Protein AF-A0A0G2I9S1-F1 (afdb_monomer_lite)

Foldseek 3Di:
DDDDDDDDPVRVVVVVVCQVCQLVVCPDPLNVVHDNHQPDWDKDWDKDAAKDKDAAQKKKQWPDKDAWWDWANHTDDNVDIDHRHHITMIGAPHVIMTTIMMTHPGD

Secondary structure (DSSP, 8-state):
----PPPPHHHHHHHHHHHHHHHHHTTSGGGTTS-SS-SS-EEEEEEE-S-EEE-SSEEEEEEEEES-EEETTEEP-SS--EEE-S-EEEEE-TT-EEEEEEEES--

Sequence (107 aa):
MPAHFEPTRDCKVAVDYICDEYATQAHSSAYQGKPTRISKCLVAGLVYFEDIPIKSFTILMPLQVSGNIQIGDVTVDTDHYYHVLGECFLKVAEGGKLVAISVSNIM

Radius of gyration: 13.87 Å; chains: 1; bounding box: 32×39×32 Å

Structure (mmCIF, N/CA/C/O backbone):
data_AF-A0A0G2I9S1-F1
#
_entry.id   AF-A0A0G2I9S1-F1
#
loop_
_atom_site.group_PDB
_atom_site.id
_atom_site.type_symbol
_atom_site.label_atom_id
_atom_site.label_alt_id
_atom_site.label_comp_id
_atom_site.label_asym_id
_atom_site.label_entity_id
_atom_site.label_seq_id
_atom_site.pdbx_PDB_ins_code
_atom_site.Cartn_x
_atom_site.Cartn_y
_atom_site.Cartn_z
_atom_site.occupancy
_atom_site.B_iso_or_equiv
_atom_site.auth_seq_id
_atom_site.auth_comp_id
_atom_site.auth_asym_id
_atom_site.auth_atom_id
_atom_site.pdbx_PDB_model_num
ATOM 1 N N . MET A 1 1 ? 1.661 28.456 5.466 1.00 35.75 1 MET A N 1
ATOM 2 C CA . MET A 1 1 ? 2.878 27.676 5.158 1.00 35.75 1 MET A CA 1
ATOM 3 C C . MET A 1 1 ? 2.523 26.206 5.320 1.00 35.75 1 MET A C 1
ATOM 5 O O . MET A 1 1 ? 2.006 25.883 6.383 1.00 35.75 1 MET A O 1
ATOM 9 N N . PRO A 1 2 ? 2.678 25.345 4.301 1.00 40.09 2 PRO A N 1
ATOM 10 C CA . PRO A 1 2 ? 2.499 23.908 4.489 1.00 40.09 2 PRO A CA 1
ATOM 11 C C . PRO A 1 2 ? 3.582 23.391 5.444 1.00 40.09 2 PRO A C 1
ATOM 13 O O . PRO A 1 2 ? 4.742 23.785 5.333 1.00 40.09 2 PRO A O 1
ATOM 16 N N . ALA A 1 3 ? 3.201 22.559 6.410 1.00 42.16 3 ALA A N 1
ATOM 17 C CA . ALA A 1 3 ? 4.159 21.904 7.287 1.00 42.16 3 ALA A CA 1
ATOM 18 C C . ALA A 1 3 ? 4.947 20.872 6.466 1.00 42.16 3 ALA A C 1
ATOM 20 O O . ALA A 1 3 ? 4.361 19.962 5.883 1.00 42.16 3 ALA A O 1
ATOM 21 N N . HIS A 1 4 ? 6.265 21.049 6.382 1.00 50.22 4 HIS A N 1
ATOM 22 C CA . HIS A 1 4 ? 7.157 20.100 5.728 1.00 50.22 4 HIS A CA 1
ATOM 23 C C . HIS A 1 4 ? 7.533 19.021 6.745 1.00 50.22 4 HIS A C 1
ATOM 25 O O . HIS A 1 4 ? 8.276 19.289 7.687 1.00 50.22 4 HIS A O 1
ATOM 31 N N . PHE A 1 5 ? 6.998 17.815 6.575 1.00 58.03 5 PHE A N 1
ATOM 32 C CA . PHE A 1 5 ? 7.369 16.659 7.385 1.00 58.03 5 PHE A CA 1
ATOM 33 C C . PHE A 1 5 ? 8.394 15.833 6.617 1.00 58.03 5 PHE A C 1
ATOM 35 O O . PHE A 1 5 ? 8.095 15.313 5.544 1.00 58.03 5 PHE A O 1
ATOM 42 N N . GLU A 1 6 ? 9.606 15.725 7.155 1.00 66.56 6 GLU A N 1
ATOM 43 C CA . GLU A 1 6 ? 10.582 14.762 6.654 1.00 66.56 6 GLU A CA 1
ATOM 44 C C . GLU A 1 6 ? 10.282 13.379 7.249 1.00 66.56 6 GLU A C 1
ATOM 46 O O . GLU A 1 6 ? 9.963 13.286 8.440 1.00 66.56 6 GLU A O 1
ATOM 51 N N . PRO A 1 7 ? 10.355 12.299 6.451 1.00 72.69 7 PRO A N 1
ATOM 52 C CA . PRO A 1 7 ? 10.204 10.953 6.981 1.00 72.69 7 PRO A CA 1
ATOM 53 C C . PRO A 1 7 ? 11.277 10.688 8.039 1.00 72.69 7 PRO A C 1
ATOM 55 O O . PRO A 1 7 ? 12.429 11.107 7.902 1.00 72.69 7 PRO A O 1
ATOM 58 N N . THR A 1 8 ? 10.913 9.956 9.092 1.00 83.12 8 THR A N 1
ATOM 59 C CA . THR A 1 8 ? 11.907 9.485 10.061 1.00 83.12 8 THR A CA 1
ATOM 60 C C . THR A 1 8 ? 12.919 8.574 9.366 1.00 83.12 8 THR A C 1
ATOM 62 O O . THR A 1 8 ? 12.651 8.015 8.298 1.00 83.12 8 THR A O 1
ATOM 65 N N . ARG A 1 9 ? 14.091 8.389 9.985 1.00 86.81 9 ARG A N 1
ATOM 66 C CA . ARG A 1 9 ? 15.134 7.497 9.459 1.00 86.81 9 ARG A CA 1
ATOM 67 C C . ARG A 1 9 ? 14.582 6.112 9.112 1.00 86.81 9 ARG A C 1
ATOM 69 O O . ARG A 1 9 ? 14.886 5.601 8.042 1.00 86.81 9 ARG A O 1
ATOM 76 N N . ASP A 1 10 ? 13.749 5.552 9.981 1.00 85.75 10 ASP A N 1
ATOM 77 C CA . ASP A 1 10 ? 13.196 4.208 9.801 1.00 85.75 10 ASP A CA 1
ATOM 78 C C . ASP A 1 10 ? 12.219 4.157 8.621 1.00 85.75 10 ASP A C 1
ATOM 80 O O . ASP A 1 10 ? 12.281 3.237 7.808 1.00 85.75 10 ASP A O 1
ATOM 84 N N . CYS A 1 11 ? 11.391 5.197 8.454 1.00 84.00 11 CYS A N 1
ATOM 85 C CA . CYS A 1 11 ? 10.514 5.326 7.288 1.00 84.00 11 CYS A CA 1
ATOM 86 C C . CYS A 1 11 ? 11.325 5.393 5.992 1.00 84.00 11 CYS A C 1
ATOM 88 O O . CYS A 1 11 ? 10.965 4.756 5.007 1.00 84.00 11 CYS A O 1
ATOM 90 N N . LYS A 1 12 ? 12.432 6.146 5.993 1.00 87.00 12 LYS A N 1
ATOM 91 C CA . LYS A 1 12 ? 13.309 6.254 4.826 1.00 87.00 12 LYS A CA 1
ATOM 92 C C . LYS A 1 12 ? 13.946 4.910 4.475 1.00 87.00 12 LYS A C 1
ATOM 94 O O . LYS A 1 12 ? 13.882 4.511 3.322 1.00 87.00 12 LYS A O 1
ATOM 99 N N . VAL A 1 13 ? 14.497 4.195 5.458 1.00 89.75 13 VAL A N 1
ATOM 100 C CA . VAL A 1 13 ? 15.105 2.871 5.238 1.00 89.75 13 VAL A CA 1
ATOM 101 C C . VAL A 1 13 ? 14.093 1.887 4.650 1.00 89.75 13 VAL A C 1
ATOM 103 O O . VAL A 1 13 ? 14.422 1.166 3.713 1.00 89.75 13 VAL A O 1
ATOM 106 N N . ALA A 1 14 ? 12.861 1.877 5.161 1.00 88.25 14 ALA A N 1
ATOM 107 C CA . ALA A 1 14 ? 11.812 1.006 4.644 1.00 88.25 14 ALA A CA 1
ATOM 108 C C . ALA A 1 14 ? 11.409 1.362 3.202 1.00 88.25 14 ALA A C 1
ATOM 110 O O . ALA A 1 14 ? 11.255 0.476 2.365 1.00 88.25 14 ALA A O 1
ATOM 111 N N . VAL A 1 15 ? 11.283 2.655 2.887 1.00 88.88 15 VAL A N 1
ATOM 112 C CA . VAL A 1 15 ? 10.989 3.115 1.520 1.00 88.88 15 VAL A CA 1
ATOM 113 C C . VAL A 1 15 ? 12.127 2.767 0.562 1.00 88.88 15 VAL A C 1
ATOM 115 O O . VAL A 1 15 ? 11.849 2.276 -0.530 1.00 88.88 15 VAL A O 1
ATOM 118 N N . ASP A 1 16 ? 13.382 2.976 0.966 1.00 89.44 16 ASP A N 1
ATOM 119 C CA . ASP A 1 16 ? 14.555 2.638 0.155 1.00 89.44 16 ASP A CA 1
ATOM 120 C C . ASP A 1 16 ? 14.582 1.122 -0.129 1.00 89.44 16 ASP A C 1
ATOM 122 O O . ASP A 1 16 ? 14.719 0.715 -1.281 1.00 89.44 16 ASP A O 1
ATOM 126 N N . TYR A 1 17 ? 14.317 0.287 0.887 1.00 89.75 17 TYR A N 1
ATOM 127 C CA . TYR A 1 17 ? 14.216 -1.170 0.734 1.00 89.75 17 TYR A CA 1
ATOM 128 C C . TYR A 1 17 ? 13.127 -1.589 -0.264 1.00 89.75 17 TYR A C 1
ATOM 130 O O . TYR A 1 17 ? 13.389 -2.383 -1.165 1.00 89.75 17 TYR A O 1
ATOM 138 N N . ILE A 1 18 ? 11.920 -1.021 -0.149 1.00 89.44 18 ILE A N 1
ATOM 139 C CA . ILE A 1 18 ? 10.813 -1.282 -1.083 1.00 89.44 18 ILE A CA 1
ATOM 140 C C . ILE A 1 18 ? 11.203 -0.881 -2.512 1.00 89.44 18 ILE A C 1
ATOM 142 O O . ILE A 1 18 ? 10.914 -1.609 -3.462 1.00 89.44 18 ILE A O 1
ATOM 146 N N . CYS A 1 19 ? 11.859 0.271 -2.683 1.00 86.88 19 CYS A N 1
ATOM 147 C CA . CYS A 1 19 ? 12.291 0.741 -3.999 1.00 86.88 19 CYS A CA 1
ATOM 148 C C . CYS A 1 19 ? 13.333 -0.188 -4.635 1.00 86.88 19 CYS A C 1
ATOM 150 O O . CYS A 1 19 ? 13.247 -0.463 -5.835 1.00 86.88 19 CYS A O 1
ATOM 152 N N . ASP A 1 20 ? 14.280 -0.687 -3.842 1.00 87.88 20 ASP A N 1
ATOM 153 C CA . ASP A 1 20 ? 15.314 -1.615 -4.301 1.00 87.88 20 ASP A CA 1
ATOM 154 C C . ASP A 1 20 ? 14.724 -2.988 -4.655 1.00 87.88 20 ASP A C 1
ATOM 156 O O . ASP A 1 20 ? 15.042 -3.567 -5.700 1.00 87.88 20 ASP A O 1
ATOM 160 N N . GLU A 1 21 ? 13.813 -3.501 -3.825 1.00 88.69 21 GLU A N 1
ATOM 161 C CA . GLU A 1 21 ? 13.172 -4.796 -4.050 1.00 88.69 21 GLU A CA 1
ATOM 162 C C . GLU A 1 21 ? 12.218 -4.772 -5.254 1.00 88.69 21 GLU A C 1
ATOM 164 O O . GLU A 1 21 ? 12.131 -5.755 -6.001 1.00 88.69 21 GLU A O 1
ATOM 169 N N . TYR A 1 22 ? 11.558 -3.635 -5.505 1.00 86.44 22 TYR A N 1
ATOM 170 C CA . TYR A 1 22 ? 10.614 -3.462 -6.610 1.00 86.44 22 TYR A CA 1
ATOM 171 C C . TYR A 1 22 ? 11.187 -3.918 -7.953 1.00 86.44 22 TYR A C 1
ATOM 173 O O . TYR A 1 22 ? 10.507 -4.613 -8.707 1.00 86.44 22 TYR A O 1
ATOM 181 N N . ALA A 1 23 ? 12.445 -3.570 -8.246 1.00 83.00 23 ALA A N 1
ATOM 182 C CA . ALA A 1 23 ? 13.090 -3.937 -9.506 1.00 83.00 23 ALA A CA 1
ATOM 183 C C . ALA A 1 23 ? 13.150 -5.460 -9.707 1.00 83.00 23 ALA A C 1
ATOM 185 O O . ALA A 1 23 ? 13.024 -5.938 -10.831 1.00 83.00 23 ALA A O 1
ATOM 186 N N . THR A 1 24 ? 13.286 -6.226 -8.623 1.00 84.88 24 THR A N 1
ATOM 187 C CA . THR A 1 24 ? 13.298 -7.693 -8.667 1.00 84.88 24 THR A CA 1
ATOM 188 C C . THR A 1 24 ? 11.898 -8.247 -8.938 1.00 84.88 24 THR A C 1
ATOM 190 O O . THR A 1 24 ? 11.732 -9.147 -9.762 1.00 84.88 24 THR A O 1
ATOM 193 N N . GLN A 1 25 ? 10.872 -7.683 -8.295 1.00 83.19 25 GLN A N 1
ATOM 194 C CA . GLN A 1 25 ? 9.485 -8.142 -8.438 1.00 83.19 25 GLN A CA 1
ATOM 195 C C . GLN A 1 25 ? 8.847 -7.747 -9.780 1.00 83.19 25 GLN A C 1
ATOM 197 O O . GLN A 1 25 ? 8.032 -8.499 -10.331 1.00 83.19 25 GLN A O 1
ATOM 202 N N . ALA A 1 26 ? 9.252 -6.602 -10.338 1.00 82.56 26 ALA A N 1
ATOM 203 C CA . ALA A 1 26 ? 8.722 -6.048 -11.583 1.00 82.56 26 ALA A CA 1
ATOM 204 C C . ALA A 1 26 ? 9.039 -6.891 -12.834 1.00 82.56 26 ALA A C 1
ATOM 206 O O . ALA A 1 26 ? 8.520 -6.619 -13.915 1.00 82.56 26 ALA A O 1
ATOM 207 N N . HIS A 1 27 ? 9.857 -7.939 -12.702 1.00 80.94 27 HIS A N 1
ATOM 208 C CA . HIS A 1 27 ? 10.106 -8.920 -13.759 1.00 80.94 27 HIS A CA 1
ATOM 209 C C . HIS A 1 27 ? 9.023 -10.005 -13.874 1.00 80.94 27 HIS A C 1
ATOM 211 O O . HIS A 1 27 ? 9.033 -10.778 -14.833 1.00 80.94 27 HIS A O 1
ATOM 217 N N . SER A 1 28 ? 8.092 -10.088 -12.920 1.00 83.81 28 SER A N 1
ATOM 218 C CA . SER A 1 28 ? 6.994 -11.057 -12.974 1.00 83.81 28 SER A CA 1
ATOM 219 C C . SER A 1 28 ? 5.879 -10.628 -13.938 1.00 83.81 28 SER A C 1
ATOM 221 O O . SER A 1 28 ? 5.689 -9.447 -14.231 1.00 83.81 28 SER A O 1
ATOM 223 N N . SER A 1 29 ? 5.095 -11.595 -14.424 1.00 84.19 29 SER A N 1
ATOM 224 C CA . SER A 1 29 ? 4.007 -11.359 -15.388 1.00 84.19 29 SER A CA 1
ATOM 225 C C . SER A 1 29 ? 2.917 -10.415 -14.870 1.00 84.19 29 SER A C 1
ATOM 227 O O . SER A 1 29 ? 2.278 -9.730 -15.667 1.00 84.19 29 SER A O 1
ATOM 229 N N . ALA A 1 30 ? 2.742 -10.314 -13.549 1.00 83.69 30 ALA A N 1
ATOM 230 C CA . ALA A 1 30 ? 1.813 -9.376 -12.919 1.00 83.69 30 ALA A CA 1
ATOM 231 C C . ALA A 1 30 ? 2.132 -7.901 -13.245 1.00 83.69 30 ALA A C 1
ATOM 233 O O . ALA A 1 30 ? 1.247 -7.050 -13.189 1.00 83.69 30 ALA A O 1
ATOM 234 N N . TYR A 1 31 ? 3.378 -7.604 -13.634 1.00 85.44 31 TYR A N 1
ATOM 235 C CA . TYR A 1 31 ? 3.873 -6.259 -13.937 1.00 85.44 31 TYR A CA 1
ATOM 236 C C . TYR A 1 31 ? 3.960 -5.986 -15.445 1.00 85.44 31 TYR A C 1
ATOM 238 O O . TYR A 1 31 ? 4.613 -5.038 -15.884 1.00 85.44 31 TYR A O 1
ATOM 246 N N . GLN A 1 32 ? 3.294 -6.783 -16.282 1.00 84.19 32 GLN A N 1
ATOM 247 C CA . GLN A 1 32 ? 3.297 -6.542 -17.721 1.00 84.19 32 GLN A CA 1
ATOM 248 C C . GLN A 1 32 ? 2.722 -5.149 -18.055 1.00 84.19 32 GLN A C 1
ATOM 250 O O . GLN A 1 32 ? 1.611 -4.800 -17.657 1.00 84.19 32 GLN A O 1
ATOM 255 N N . GLY A 1 33 ? 3.493 -4.339 -18.791 1.00 82.19 33 GLY A N 1
ATOM 256 C CA . GLY A 1 33 ? 3.123 -2.959 -19.138 1.00 82.19 33 GLY A CA 1
ATOM 257 C C . GLY A 1 33 ? 3.270 -1.950 -17.989 1.00 82.19 33 GLY A C 1
ATOM 258 O O . GLY A 1 33 ? 2.741 -0.843 -18.081 1.00 82.19 33 GLY A O 1
ATOM 259 N N . LYS A 1 34 ? 3.952 -2.330 -16.902 1.00 83.12 34 LYS A N 1
ATOM 260 C CA . LYS A 1 34 ? 4.240 -1.493 -15.729 1.00 83.12 34 LYS A CA 1
ATOM 261 C C . LYS A 1 34 ? 5.698 -1.002 -15.732 1.00 83.12 34 LYS A C 1
ATOM 263 O O . LYS A 1 34 ? 6.530 -1.630 -16.389 1.00 83.12 34 LYS A O 1
ATOM 268 N N . PRO A 1 35 ? 6.031 0.102 -15.028 1.00 82.81 35 PRO A N 1
ATOM 269 C CA . PRO A 1 35 ? 7.421 0.507 -14.838 1.00 82.81 35 PRO A CA 1
ATOM 270 C C . PRO A 1 35 ? 8.249 -0.639 -14.254 1.00 82.81 35 PRO A C 1
ATOM 272 O O . PRO A 1 35 ? 7.803 -1.345 -13.358 1.00 82.81 35 PRO A O 1
ATOM 275 N N . THR A 1 36 ? 9.463 -0.840 -14.761 1.00 82.94 36 THR A N 1
ATOM 276 C CA . THR A 1 36 ? 10.348 -1.922 -14.291 1.00 82.94 36 THR A CA 1
ATOM 277 C C . THR A 1 36 ? 11.291 -1.474 -13.175 1.00 82.94 36 THR A C 1
ATOM 279 O O . THR A 1 36 ? 12.040 -2.280 -12.634 1.00 82.94 36 THR A O 1
ATOM 282 N N . ARG A 1 37 ? 11.322 -0.170 -12.877 1.00 82.19 37 ARG A N 1
ATOM 283 C CA . ARG A 1 37 ? 12.151 0.469 -11.847 1.00 82.19 37 ARG A CA 1
ATOM 284 C C . ARG A 1 37 ? 11.410 1.684 -11.295 1.00 82.19 37 ARG A C 1
ATOM 286 O O . ARG A 1 37 ? 10.601 2.265 -12.009 1.00 82.19 37 ARG A O 1
ATOM 293 N N . ILE A 1 38 ? 11.731 2.083 -10.066 1.00 84.19 38 ILE A N 1
ATOM 294 C CA . ILE A 1 38 ? 11.249 3.332 -9.467 1.00 84.19 38 ILE A CA 1
ATOM 295 C C . ILE A 1 38 ? 12.350 4.382 -9.626 1.00 84.19 38 ILE A C 1
ATOM 297 O O . ILE A 1 38 ? 13.305 4.408 -8.856 1.00 84.19 38 ILE A O 1
ATOM 301 N N . SER A 1 39 ? 12.261 5.231 -10.650 1.00 79.81 39 SER A N 1
ATOM 302 C CA . SER A 1 39 ? 13.211 6.340 -10.840 1.00 79.81 39 SER A CA 1
ATOM 303 C C . SER A 1 39 ? 12.791 7.588 -10.063 1.00 79.81 39 SER A C 1
ATOM 305 O O . SER A 1 39 ? 13.630 8.372 -9.613 1.00 79.81 39 SER A O 1
ATOM 307 N N . LYS A 1 40 ? 11.476 7.769 -9.909 1.00 83.00 40 LYS A N 1
ATOM 308 C CA . LYS A 1 40 ? 10.836 8.827 -9.129 1.00 83.00 40 LYS A CA 1
ATOM 309 C C . LYS A 1 40 ? 9.558 8.284 -8.504 1.00 83.00 40 LYS A C 1
ATOM 311 O O . LYS A 1 40 ? 8.854 7.486 -9.120 1.00 83.00 40 LYS A O 1
ATOM 316 N N . CYS A 1 41 ? 9.247 8.757 -7.305 1.00 87.00 41 CYS A N 1
ATOM 317 C CA . CYS A 1 41 ? 7.994 8.468 -6.624 1.00 87.00 41 CYS A CA 1
ATOM 318 C C . CYS A 1 41 ? 7.588 9.634 -5.715 1.00 87.00 41 CYS A C 1
ATOM 320 O O . CYS A 1 41 ? 8.399 10.495 -5.364 1.00 87.00 41 CYS A O 1
ATOM 322 N N . LEU A 1 42 ? 6.312 9.652 -5.342 1.00 87.50 42 LEU A N 1
ATOM 323 C CA . LEU A 1 42 ? 5.780 10.461 -4.256 1.00 87.50 42 LEU A CA 1
ATOM 324 C C . LEU A 1 42 ? 5.630 9.575 -3.020 1.00 87.50 42 LEU A C 1
ATOM 326 O O . LEU A 1 42 ? 4.923 8.568 -3.072 1.00 87.50 42 LEU A O 1
ATOM 330 N N . VAL A 1 43 ? 6.241 9.994 -1.914 1.00 89.38 43 VAL A N 1
ATOM 331 C CA . VAL A 1 43 ? 6.143 9.321 -0.615 1.00 89.38 43 VAL A CA 1
ATOM 332 C C . VAL A 1 43 ? 5.274 10.161 0.314 1.00 89.38 43 VAL A C 1
ATOM 334 O O . VAL A 1 43 ? 5.524 11.354 0.482 1.00 89.38 43 VAL A O 1
ATOM 337 N N . ALA A 1 44 ? 4.260 9.548 0.921 1.00 88.12 44 ALA A N 1
ATOM 338 C CA . ALA A 1 44 ? 3.373 10.215 1.869 1.00 88.12 44 ALA A CA 1
ATOM 339 C C . ALA A 1 44 ? 2.988 9.287 3.026 1.00 88.12 44 ALA A C 1
ATOM 341 O O . ALA A 1 44 ? 2.701 8.113 2.810 1.00 88.12 44 ALA A O 1
ATOM 342 N N . GLY A 1 45 ? 2.937 9.825 4.246 1.00 89.94 45 GLY A N 1
ATOM 343 C CA . GLY A 1 45 ? 2.256 9.177 5.367 1.00 89.94 45 GLY A CA 1
ATOM 344 C C . GLY A 1 45 ? 0.766 9.499 5.310 1.00 89.94 45 GLY A C 1
ATOM 345 O O . GLY A 1 45 ? 0.397 10.671 5.259 1.00 89.94 45 GLY A O 1
ATOM 346 N N . LEU A 1 46 ? -0.082 8.475 5.291 1.00 91.25 46 LEU A N 1
ATOM 347 C CA . LEU A 1 46 ? -1.526 8.608 5.123 1.00 91.25 46 LEU A CA 1
ATOM 348 C C . LEU A 1 46 ? -2.272 7.879 6.241 1.00 91.25 46 LEU A C 1
ATOM 350 O O . LEU A 1 46 ? -1.816 6.859 6.761 1.00 91.25 46 LEU A O 1
ATOM 354 N N . VAL A 1 47 ? -3.429 8.431 6.607 1.00 94.56 47 VAL A N 1
ATOM 355 C CA . VAL A 1 47 ? -4.355 7.833 7.569 1.00 94.56 47 VAL A CA 1
ATOM 356 C C . VAL A 1 47 ? -5.721 7.731 6.911 1.00 94.56 47 VAL A C 1
ATOM 358 O O . VAL A 1 47 ? -6.259 8.738 6.455 1.00 94.56 47 VAL A O 1
ATOM 361 N N . TYR A 1 48 ? -6.270 6.524 6.876 1.00 94.12 48 TYR A N 1
ATOM 362 C CA . TYR A 1 48 ? -7.547 6.214 6.250 1.00 94.12 48 TYR A CA 1
ATOM 363 C C . TYR A 1 48 ? -8.547 5.747 7.302 1.00 94.12 48 TYR A C 1
ATOM 365 O O . TYR A 1 48 ? -8.219 4.904 8.139 1.00 94.12 48 TYR A O 1
ATOM 373 N N . PHE A 1 49 ? -9.758 6.293 7.230 1.00 95.25 49 PHE A N 1
ATOM 374 C CA . PHE A 1 49 ? -10.882 5.967 8.115 1.00 95.25 49 PHE A CA 1
ATOM 375 C C . PHE A 1 49 ? -12.127 5.506 7.346 1.00 95.25 49 PHE A C 1
ATOM 377 O O . PHE A 1 49 ? -13.104 5.095 7.960 1.00 95.25 49 PHE A O 1
ATOM 384 N N . GLU A 1 50 ? -12.106 5.598 6.018 1.00 95.06 50 GLU A N 1
ATOM 385 C CA . GLU A 1 50 ? -13.244 5.323 5.145 1.00 95.06 50 GLU A CA 1
ATOM 386 C C . GLU A 1 50 ? -12.773 4.713 3.824 1.00 95.06 50 GLU A C 1
ATOM 388 O O . GLU A 1 50 ? -11.575 4.719 3.513 1.00 95.06 50 GLU A O 1
ATOM 393 N N . ASP A 1 51 ? -13.727 4.185 3.061 1.00 95.88 51 ASP A N 1
ATOM 394 C CA . ASP A 1 51 ? -13.475 3.604 1.750 1.00 95.88 51 ASP A CA 1
ATOM 395 C C . ASP A 1 51 ? -12.959 4.667 0.777 1.00 95.88 51 ASP A C 1
ATOM 397 O O . ASP A 1 51 ? -13.607 5.691 0.552 1.00 95.88 51 ASP A O 1
ATOM 401 N N . ILE A 1 52 ? -11.813 4.409 0.144 1.00 94.44 52 ILE A N 1
ATOM 402 C CA . ILE A 1 52 ? -11.238 5.327 -0.842 1.00 94.44 52 ILE A CA 1
ATOM 403 C C . ILE A 1 52 ? -10.716 4.593 -2.083 1.00 94.44 52 ILE A C 1
ATOM 405 O O . ILE A 1 52 ? -10.223 3.464 -1.985 1.00 94.44 52 ILE A O 1
ATOM 409 N N . PRO A 1 53 ? -10.765 5.219 -3.270 1.00 93.31 53 PRO A N 1
ATOM 410 C CA . PRO A 1 53 ? -10.084 4.685 -4.437 1.00 93.31 53 PRO A CA 1
ATOM 411 C C . PRO A 1 53 ? -8.565 4.830 -4.277 1.00 93.31 53 PRO A C 1
ATOM 413 O O . PRO A 1 53 ? -8.055 5.904 -3.950 1.00 93.31 53 PRO A O 1
ATOM 416 N N . ILE A 1 54 ? -7.834 3.759 -4.574 1.00 91.12 54 ILE A N 1
ATOM 417 C CA . ILE A 1 54 ? -6.378 3.761 -4.688 1.00 91.12 54 ILE A CA 1
ATOM 418 C C . ILE A 1 54 ? -5.996 3.670 -6.159 1.00 91.12 54 ILE A C 1
ATOM 420 O O . ILE A 1 54 ? -6.446 2.793 -6.900 1.00 91.12 54 ILE A O 1
ATOM 424 N N . LYS A 1 55 ? -5.132 4.596 -6.579 1.00 87.56 55 LYS A N 1
ATOM 425 C CA . LYS A 1 55 ? -4.602 4.627 -7.941 1.00 87.56 55 LYS A CA 1
ATOM 426 C C . LYS A 1 55 ? -3.662 3.452 -8.181 1.00 87.56 55 LYS A C 1
ATOM 428 O O . LYS A 1 55 ? -2.874 3.087 -7.306 1.00 87.56 55 LYS A O 1
ATOM 433 N N . SER A 1 56 ? -3.677 2.939 -9.408 1.00 87.00 56 SER A N 1
ATOM 434 C CA . SER A 1 56 ? -2.665 1.986 -9.864 1.00 87.00 56 SER A CA 1
ATOM 435 C C . SER A 1 56 ? -1.249 2.538 -9.667 1.00 87.00 56 SER A C 1
ATOM 437 O O . SER A 1 56 ? -1.042 3.747 -9.775 1.00 87.00 56 SER A O 1
ATOM 439 N N . PHE A 1 57 ? -0.284 1.641 -9.477 1.00 85.44 57 PHE A N 1
ATOM 440 C CA . PHE A 1 57 ? 1.123 1.944 -9.194 1.00 85.44 57 PHE A CA 1
ATOM 441 C C . PHE A 1 57 ? 1.339 2.649 -7.859 1.00 85.44 57 PHE A C 1
ATOM 443 O O . PHE A 1 57 ? 2.146 3.575 -7.743 1.00 85.44 57 PHE A O 1
ATOM 450 N N . THR A 1 58 ? 0.606 2.183 -6.854 1.00 90.38 58 THR A N 1
ATOM 451 C CA . THR A 1 58 ? 0.809 2.573 -5.463 1.00 90.38 58 THR A CA 1
ATOM 452 C C . THR A 1 58 ? 1.334 1.370 -4.695 1.00 90.38 58 THR A C 1
ATOM 454 O O . THR A 1 58 ? 0.775 0.282 -4.797 1.00 90.38 58 THR A O 1
ATOM 457 N N . ILE A 1 59 ? 2.399 1.553 -3.925 1.00 93.25 59 ILE A N 1
ATOM 458 C CA . ILE A 1 59 ? 2.831 0.595 -2.912 1.00 93.25 59 ILE A CA 1
ATOM 459 C C . ILE A 1 59 ? 2.385 1.145 -1.564 1.00 93.25 59 ILE A C 1
ATOM 461 O O . ILE A 1 59 ? 2.713 2.282 -1.215 1.00 93.25 59 ILE A O 1
ATOM 465 N N . LEU A 1 60 ? 1.613 0.357 -0.824 1.00 94.31 60 LEU A N 1
ATOM 466 C CA . LEU A 1 60 ? 1.191 0.687 0.530 1.00 94.31 60 LEU A CA 1
ATOM 467 C C . LEU A 1 60 ? 1.958 -0.158 1.533 1.00 94.31 60 LEU A C 1
ATOM 469 O O . LEU A 1 60 ? 1.914 -1.380 1.465 1.00 94.31 60 LEU A O 1
ATOM 473 N N . MET A 1 61 ? 2.593 0.497 2.496 1.00 94.94 61 MET A N 1
ATOM 474 C CA . MET A 1 61 ? 3.208 -0.144 3.651 1.00 94.94 61 MET A CA 1
ATOM 475 C C . MET A 1 61 ? 2.426 0.242 4.912 1.00 94.94 61 MET A C 1
ATOM 477 O O . MET A 1 61 ? 2.582 1.363 5.412 1.00 94.94 61 MET A O 1
ATOM 481 N N . PRO A 1 62 ? 1.555 -0.641 5.417 1.00 95.56 62 PRO A N 1
ATOM 482 C CA . PRO A 1 62 ? 0.827 -0.424 6.657 1.00 95.56 62 PRO A CA 1
ATOM 483 C C . PRO A 1 62 ? 1.769 -0.310 7.855 1.00 95.56 62 PRO A C 1
ATOM 485 O O . PRO A 1 62 ? 2.688 -1.099 8.031 1.00 95.56 62 PRO A O 1
ATOM 488 N N . LEU A 1 63 ? 1.510 0.683 8.698 1.00 94.06 63 LEU A N 1
ATOM 489 C CA . LEU A 1 63 ? 2.190 0.904 9.975 1.00 94.06 63 LEU A CA 1
ATOM 490 C C . LEU A 1 63 ? 1.284 0.558 11.159 1.00 94.06 63 LEU A C 1
ATOM 492 O O . LEU A 1 63 ? 1.754 0.176 12.226 1.00 94.06 63 LEU A O 1
ATOM 496 N N . GLN A 1 64 ? -0.026 0.730 10.984 1.00 95.69 64 GLN A N 1
ATOM 497 C CA . GLN A 1 64 ? -1.035 0.374 11.972 1.00 95.69 64 GLN A CA 1
ATOM 498 C C . GLN A 1 64 ? -2.325 -0.006 11.251 1.00 95.69 64 GLN A C 1
ATOM 500 O O . GLN A 1 64 ? -2.848 0.786 10.467 1.00 95.69 64 GLN A O 1
ATOM 505 N N . VAL A 1 65 ? -2.868 -1.174 11.582 1.00 96.88 65 VAL A N 1
ATOM 506 C CA . VAL A 1 65 ? -4.194 -1.623 11.148 1.00 96.88 65 VAL A CA 1
ATOM 507 C C . VAL A 1 65 ? -5.079 -1.758 12.382 1.00 96.88 65 VAL A C 1
ATOM 509 O O . VAL A 1 65 ? -4.671 -2.298 13.410 1.00 96.88 65 VAL A O 1
ATOM 512 N N . SER A 1 66 ? -6.289 -1.219 12.328 1.00 97.19 66 SER A N 1
ATOM 513 C CA . SER A 1 66 ? -7.310 -1.402 13.360 1.00 97.19 66 SER A CA 1
ATOM 514 C C . SER A 1 66 ? -8.642 -1.690 12.682 1.00 97.19 66 SER A C 1
ATOM 516 O O . SER A 1 66 ? -9.036 -0.962 11.775 1.00 97.19 66 SER A O 1
ATOM 518 N N . GLY A 1 67 ? -9.326 -2.753 13.105 1.00 95.25 67 GLY A N 1
ATOM 519 C CA . GLY A 1 67 ? -10.503 -3.267 12.400 1.00 95.25 67 GLY A CA 1
ATOM 520 C C . GLY A 1 67 ? -10.140 -4.091 11.158 1.00 95.25 67 GLY A C 1
ATOM 521 O O . GLY A 1 67 ? -8.995 -4.505 10.989 1.00 95.25 67 GLY A O 1
ATOM 522 N N . ASN A 1 68 ? -11.133 -4.355 10.306 1.00 95.81 68 ASN A N 1
ATOM 523 C CA . ASN A 1 68 ? -10.948 -5.099 9.060 1.00 95.81 68 ASN A CA 1
ATOM 524 C C . ASN A 1 68 ? -10.751 -4.127 7.891 1.00 95.81 68 ASN A C 1
ATOM 526 O O . ASN A 1 68 ? -11.599 -3.264 7.653 1.00 95.81 68 ASN A O 1
ATOM 530 N N . ILE A 1 69 ? -9.635 -4.271 7.179 1.00 97.38 69 ILE A N 1
ATOM 531 C CA . ILE A 1 69 ? -9.239 -3.392 6.078 1.00 97.38 69 ILE A CA 1
ATOM 532 C C . ILE A 1 69 ? -8.837 -4.256 4.895 1.00 97.38 69 ILE A C 1
ATOM 534 O O . ILE A 1 69 ? -8.135 -5.253 5.065 1.00 97.38 69 ILE A O 1
ATOM 538 N N . GLN A 1 70 ? -9.288 -3.881 3.701 1.00 97.56 70 GLN A N 1
ATOM 539 C CA . GLN A 1 70 ? -9.012 -4.623 2.476 1.00 97.56 70 GLN A CA 1
ATOM 540 C C . GLN A 1 70 ? -8.533 -3.699 1.361 1.00 97.56 70 GLN A C 1
ATOM 542 O O . GLN A 1 70 ? -9.020 -2.582 1.223 1.00 97.56 70 GLN A O 1
ATOM 547 N N . ILE A 1 71 ? -7.608 -4.179 0.536 1.00 94.81 71 ILE A N 1
ATOM 548 C CA . ILE A 1 71 ? -7.237 -3.572 -0.745 1.00 94.81 71 ILE A CA 1
ATOM 549 C C . ILE A 1 71 ? -7.728 -4.519 -1.836 1.00 94.81 71 ILE A C 1
ATOM 551 O O . ILE A 1 71 ? -7.204 -5.624 -1.991 1.00 94.81 71 ILE A O 1
ATOM 555 N N . GLY A 1 72 ? -8.763 -4.111 -2.572 1.00 90.00 72 GLY A N 1
ATOM 556 C CA . GLY A 1 7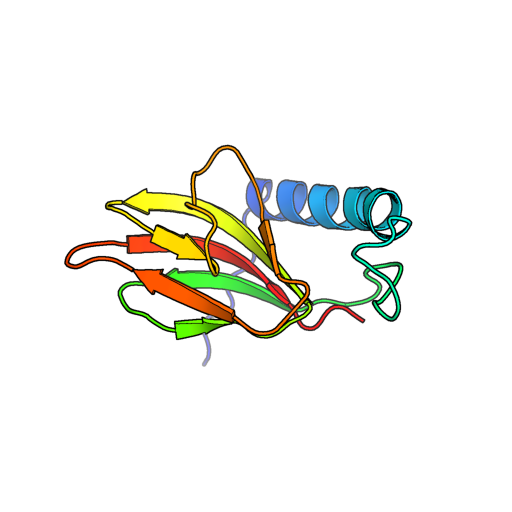2 ? -9.493 -5.038 -3.437 1.00 90.00 72 GLY A CA 1
ATOM 557 C C . GLY A 1 72 ? -10.092 -6.179 -2.608 1.00 90.00 72 GLY A C 1
ATOM 558 O O . GLY A 1 72 ? -10.948 -5.927 -1.760 1.00 90.00 72 GLY A O 1
ATOM 559 N N . ASP A 1 73 ? -9.607 -7.400 -2.837 1.00 90.38 73 ASP A N 1
ATOM 560 C CA . ASP A 1 73 ? -10.028 -8.617 -2.125 1.00 90.38 73 ASP A CA 1
ATOM 561 C C . ASP A 1 73 ? -8.983 -9.116 -1.105 1.00 90.38 73 ASP A C 1
ATOM 563 O O . ASP A 1 73 ? -9.148 -10.177 -0.505 1.00 90.38 73 ASP A O 1
ATOM 567 N N . VAL A 1 74 ? -7.891 -8.369 -0.903 1.00 94.88 74 VAL A N 1
ATOM 568 C CA . VAL A 1 74 ? -6.789 -8.749 -0.007 1.00 94.88 74 VAL A CA 1
ATOM 569 C C . VAL A 1 74 ? -6.950 -8.060 1.341 1.00 94.88 74 VAL A C 1
ATOM 571 O O . VAL A 1 74 ? -7.023 -6.834 1.398 1.00 94.88 74 VAL A O 1
ATOM 574 N N . THR A 1 75 ? -6.968 -8.830 2.430 1.00 96.81 75 THR A N 1
ATOM 575 C CA . THR A 1 75 ? -6.934 -8.282 3.794 1.00 96.81 75 THR A CA 1
ATOM 576 C C . THR A 1 75 ? -5.566 -7.682 4.103 1.00 96.81 75 THR A C 1
ATOM 578 O O . THR A 1 75 ? -4.534 -8.286 3.819 1.00 96.81 75 THR A O 1
ATOM 581 N N . VAL A 1 76 ? -5.583 -6.484 4.684 1.00 97.06 76 VAL A N 1
ATOM 582 C CA . VAL A 1 76 ? -4.395 -5.705 5.031 1.00 97.06 76 VAL A CA 1
ATOM 583 C C . VAL A 1 76 ? -3.936 -6.038 6.449 1.00 97.06 76 VAL A C 1
ATOM 585 O O . VAL A 1 76 ? -4.729 -6.002 7.388 1.00 97.06 76 VAL A O 1
ATOM 588 N N . ASP A 1 77 ? -2.644 -6.292 6.601 1.00 96.75 77 ASP A N 1
ATOM 589 C CA . ASP A 1 77 ? -1.928 -6.484 7.859 1.00 96.75 77 ASP A CA 1
ATOM 590 C C . ASP A 1 77 ? -0.662 -5.606 7.891 1.00 96.75 77 ASP A C 1
ATOM 592 O O . ASP A 1 77 ? -0.416 -4.825 6.974 1.00 96.75 77 ASP A O 1
ATOM 596 N N . THR A 1 78 ? 0.105 -5.668 8.978 1.00 96.25 78 THR A N 1
ATOM 597 C CA . THR A 1 78 ? 1.343 -4.885 9.157 1.00 96.25 78 THR A CA 1
ATOM 598 C C . THR A 1 78 ? 2.619 -5.660 8.837 1.00 96.25 78 THR A C 1
ATOM 600 O O . THR A 1 78 ? 3.704 -5.095 8.940 1.00 96.25 78 THR A O 1
ATOM 603 N N . ASP A 1 79 ? 2.503 -6.936 8.481 1.00 95.44 79 ASP A N 1
ATOM 604 C CA . ASP A 1 79 ? 3.638 -7.814 8.188 1.00 95.44 79 ASP A CA 1
ATOM 605 C C . ASP A 1 79 ? 4.017 -7.762 6.699 1.00 95.44 79 ASP A C 1
ATOM 607 O O . ASP A 1 79 ? 5.129 -8.138 6.322 1.00 95.44 79 ASP A O 1
ATOM 611 N N . HIS A 1 80 ? 3.117 -7.246 5.856 1.00 93.81 80 HIS A N 1
ATOM 612 C CA . HIS A 1 80 ? 3.304 -7.116 4.417 1.00 93.81 80 HIS A CA 1
ATOM 613 C C . HIS A 1 80 ? 3.141 -5.671 3.940 1.00 93.81 80 HIS A C 1
ATOM 615 O O . HIS A 1 80 ? 2.363 -4.885 4.479 1.00 93.81 80 HIS A O 1
ATOM 621 N N . TYR A 1 81 ? 3.829 -5.336 2.851 1.00 94.06 81 TYR A N 1
ATOM 622 C CA . TYR A 1 81 ? 3.485 -4.192 2.013 1.00 94.06 81 TYR A CA 1
ATOM 623 C C . TYR A 1 81 ? 2.778 -4.688 0.741 1.00 94.06 81 TYR A C 1
ATOM 625 O O . TYR A 1 81 ? 2.968 -5.817 0.291 1.00 94.06 81 TYR A O 1
ATOM 633 N N . TYR A 1 82 ? 1.944 -3.839 0.147 1.00 94.25 82 TYR A N 1
ATOM 634 C CA . TYR A 1 82 ? 0.997 -4.225 -0.897 1.00 94.25 82 TYR A CA 1
ATOM 635 C C . TYR A 1 82 ? 1.239 -3.437 -2.174 1.00 94.25 82 TYR A C 1
ATOM 637 O O . TYR A 1 82 ? 1.234 -2.206 -2.165 1.00 94.25 82 TYR A O 1
ATOM 645 N N . HIS A 1 83 ? 1.401 -4.150 -3.287 1.00 93.06 83 HIS A N 1
ATOM 646 C CA . HIS A 1 83 ? 1.570 -3.558 -4.609 1.00 93.06 83 HIS A CA 1
ATOM 647 C C . HIS A 1 83 ? 0.218 -3.451 -5.311 1.00 93.06 83 HIS A C 1
ATOM 649 O O . HIS A 1 83 ? -0.357 -4.440 -5.764 1.00 93.06 83 HIS A O 1
ATOM 655 N N . VAL A 1 84 ? -0.283 -2.227 -5.438 1.00 92.25 84 VAL A N 1
ATOM 656 C CA . VAL A 1 84 ? -1.535 -1.925 -6.132 1.00 92.25 84 VAL A CA 1
ATOM 657 C C . VAL A 1 84 ? -1.234 -1.703 -7.610 1.00 92.25 84 VAL A C 1
ATOM 659 O O . VAL A 1 84 ? -0.870 -0.608 -8.034 1.00 92.25 84 VAL A O 1
ATOM 662 N N . LEU A 1 85 ? -1.330 -2.767 -8.411 1.00 89.81 85 LEU A N 1
ATOM 663 C CA . LEU A 1 85 ? -0.958 -2.754 -9.837 1.00 89.81 85 LEU A CA 1
ATOM 664 C C . LEU A 1 85 ? -2.088 -2.275 -10.768 1.00 89.81 85 LEU A C 1
ATOM 666 O O . LEU A 1 85 ? -1.833 -1.859 -11.903 1.00 89.81 85 LEU A O 1
ATOM 670 N N . GLY A 1 86 ? -3.329 -2.299 -10.287 1.00 88.38 86 GLY A N 1
ATOM 671 C CA . GLY A 1 86 ? -4.521 -1.785 -10.961 1.00 88.38 86 GLY A CA 1
ATOM 672 C C . GLY A 1 86 ? -5.304 -0.858 -10.039 1.00 88.38 86 GLY A C 1
ATOM 673 O O . GLY A 1 86 ? -5.055 -0.838 -8.839 1.00 88.38 86 GLY A O 1
ATOM 674 N N . GLU A 1 87 ? -6.222 -0.069 -10.593 1.00 90.00 87 GLU A N 1
ATOM 675 C CA . GLU A 1 87 ? -7.124 0.740 -9.769 1.00 90.00 87 GLU A CA 1
ATOM 676 C C . GLU A 1 87 ? -8.019 -0.172 -8.925 1.00 90.00 87 GLU A C 1
ATOM 678 O O . GLU A 1 87 ? -8.594 -1.139 -9.430 1.00 90.00 87 GLU A O 1
ATOM 683 N N . CYS A 1 88 ? -8.127 0.123 -7.634 1.0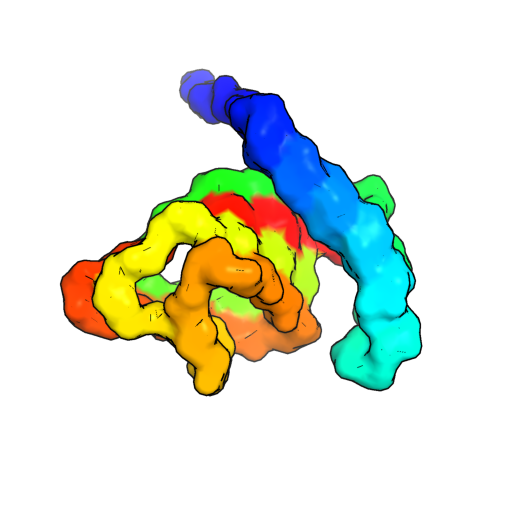0 93.62 88 CYS A N 1
ATOM 684 C CA . CYS A 1 88 ? -8.972 -0.628 -6.714 1.00 93.62 88 CYS A CA 1
ATOM 685 C C . CYS A 1 88 ? -9.480 0.273 -5.588 1.00 93.62 88 CYS A C 1
ATOM 687 O O . CYS A 1 88 ? -9.118 1.445 -5.496 1.00 93.62 88 CYS A O 1
ATOM 689 N N . PHE A 1 89 ? -10.305 -0.285 -4.707 1.00 94.56 89 PHE A N 1
ATOM 690 C CA . PHE A 1 89 ? -10.726 0.391 -3.485 1.00 94.56 89 PHE A CA 1
ATOM 691 C C . PHE A 1 89 ? -9.959 -0.156 -2.287 1.00 94.56 89 PHE A C 1
ATOM 693 O O . PHE A 1 89 ? -9.804 -1.371 -2.143 1.00 94.56 89 PHE A O 1
ATOM 700 N N . LEU A 1 90 ? -9.509 0.756 -1.431 1.00 95.81 90 LEU A N 1
ATOM 701 C CA . LEU A 1 90 ? -9.269 0.460 -0.031 1.00 95.81 90 LEU A CA 1
ATOM 702 C C . LEU A 1 90 ? -10.627 0.473 0.659 1.00 95.81 90 LEU A C 1
ATOM 704 O O . LEU A 1 90 ? -11.301 1.499 0.631 1.00 95.81 90 LEU A O 1
ATOM 708 N N . LYS A 1 91 ? -11.017 -0.647 1.254 1.00 97.19 91 LYS A N 1
ATOM 709 C CA . LYS A 1 91 ? -12.224 -0.756 2.066 1.00 97.19 91 LYS A CA 1
ATOM 710 C C . LYS A 1 91 ? -11.847 -0.732 3.534 1.00 97.19 91 LYS A C 1
ATOM 712 O O . LYS A 1 91 ? -10.986 -1.506 3.957 1.00 97.19 91 LYS A O 1
ATOM 717 N N . VAL A 1 92 ? -12.496 0.127 4.302 1.00 96.25 92 VAL A N 1
ATOM 718 C CA . VAL A 1 92 ? -12.315 0.260 5.744 1.00 96.25 92 VAL A CA 1
ATOM 719 C C . VAL A 1 92 ? -13.652 -0.059 6.397 1.00 96.25 92 VAL A C 1
ATOM 721 O O . VAL A 1 92 ? -14.618 0.685 6.258 1.00 96.25 92 VAL A O 1
ATOM 724 N N . ALA A 1 93 ? -13.721 -1.190 7.103 1.00 95.06 93 ALA A N 1
ATOM 725 C CA . ALA A 1 93 ? -14.926 -1.550 7.842 1.00 95.06 93 ALA A CA 1
ATOM 726 C C . ALA A 1 93 ? -15.268 -0.486 8.898 1.00 95.06 93 ALA A C 1
ATOM 728 O O . ALA A 1 93 ? -14.397 0.262 9.345 1.00 95.06 93 ALA A O 1
ATOM 729 N N . GLU A 1 94 ? -16.529 -0.445 9.330 1.00 95.31 94 GLU A N 1
ATOM 730 C CA . GLU A 1 94 ? -16.992 0.514 10.335 1.00 95.31 94 GLU A CA 1
ATOM 731 C C . GLU A 1 94 ? -16.104 0.495 11.594 1.00 95.31 94 GLU A C 1
ATOM 733 O O . GLU A 1 94 ? -15.808 -0.560 12.158 1.00 95.31 94 GLU A O 1
ATOM 738 N N . GLY A 1 95 ? -15.643 1.680 12.010 1.00 93.50 95 GLY A N 1
ATOM 739 C CA . GLY A 1 95 ? -14.708 1.848 13.129 1.00 93.50 95 GLY A CA 1
ATOM 740 C C . GLY A 1 95 ? -13.249 1.483 12.818 1.00 93.50 95 GLY A C 1
ATOM 741 O O . GLY A 1 95 ? -12.408 1.516 13.718 1.00 93.50 95 GLY A O 1
ATOM 742 N N . GLY A 1 96 ? -12.937 1.134 11.570 1.00 96.19 96 GLY A N 1
ATOM 743 C CA . GLY A 1 96 ? -11.599 0.785 11.118 1.00 96.19 96 GLY A CA 1
ATOM 744 C C . GLY A 1 96 ? -10.674 1.989 10.919 1.00 96.19 96 GLY A C 1
ATOM 745 O O . GLY A 1 96 ? -11.104 3.135 10.780 1.00 96.19 96 GLY A O 1
ATOM 746 N N . LYS A 1 97 ? -9.367 1.718 10.912 1.00 96.81 97 LYS A N 1
ATOM 747 C CA . LYS A 1 97 ? -8.315 2.714 10.683 1.00 96.81 97 LYS A CA 1
ATOM 748 C C . LYS A 1 97 ? -7.061 2.068 10.103 1.00 96.81 97 LYS A C 1
ATOM 750 O O . LYS A 1 97 ? -6.506 1.153 10.710 1.00 96.81 97 LYS A O 1
ATOM 755 N N . LEU A 1 98 ? -6.563 2.614 8.996 1.00 96.69 98 LEU A N 1
ATOM 756 C CA . LEU A 1 98 ? -5.244 2.291 8.447 1.00 96.69 98 LEU A CA 1
ATOM 757 C C . LEU A 1 98 ? -4.322 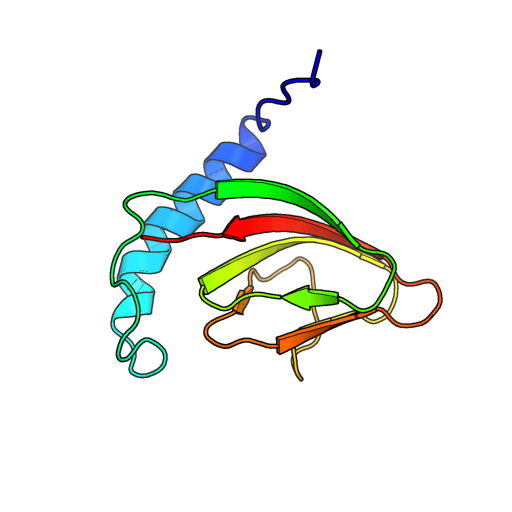3.501 8.576 1.00 96.69 98 LEU A C 1
ATOM 759 O O . LEU A 1 98 ? -4.647 4.576 8.084 1.00 96.69 98 LEU A O 1
ATOM 763 N N . VAL A 1 99 ? -3.152 3.322 9.180 1.00 95.44 99 VAL A N 1
ATOM 764 C CA . VAL A 1 99 ? -2.014 4.242 9.041 1.00 95.44 99 VAL A CA 1
ATOM 765 C C . VAL A 1 99 ? -1.006 3.561 8.134 1.00 95.44 99 VAL A C 1
ATOM 767 O O . VAL A 1 99 ? -0.611 2.435 8.423 1.00 95.44 99 VAL A O 1
ATOM 770 N N . ALA A 1 100 ? -0.588 4.211 7.053 1.00 94.25 100 ALA A N 1
ATOM 771 C CA . ALA A 1 100 ? 0.336 3.618 6.092 1.00 94.25 100 ALA A CA 1
ATOM 772 C C . ALA A 1 100 ? 1.283 4.653 5.483 1.00 94.25 100 ALA A C 1
ATOM 774 O O . ALA A 1 100 ? 0.955 5.835 5.372 1.00 94.25 100 ALA A O 1
ATOM 775 N N . ILE A 1 101 ? 2.441 4.183 5.028 1.00 93.06 101 ILE A N 1
ATOM 776 C CA . ILE A 1 101 ? 3.259 4.903 4.054 1.00 93.06 101 ILE A CA 1
ATOM 777 C C . ILE A 1 101 ? 2.779 4.510 2.661 1.00 93.06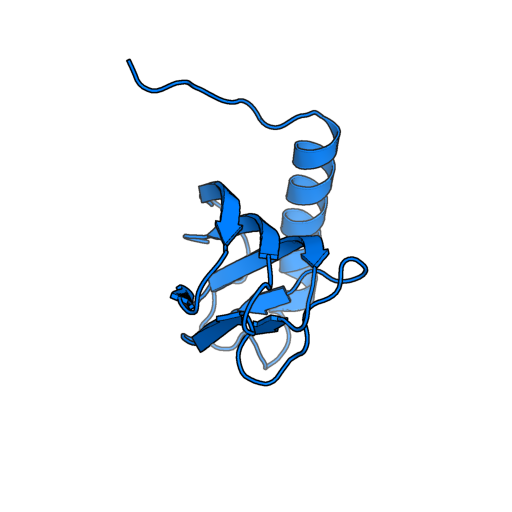 101 ILE A C 1
ATOM 779 O O . ILE A 1 101 ? 2.598 3.332 2.363 1.00 93.06 101 ILE A O 1
ATOM 783 N N . SER A 1 102 ? 2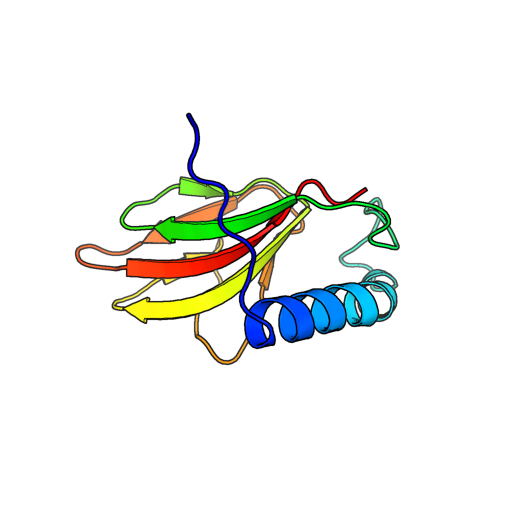.578 5.503 1.807 1.00 92.44 102 SER A N 1
ATOM 784 C CA . SER A 1 102 ? 2.232 5.329 0.404 1.00 92.44 102 SER A CA 1
ATOM 785 C C . SER A 1 102 ? 3.389 5.783 -0.470 1.00 92.44 102 SER A C 1
ATOM 787 O O . SER A 1 102 ? 3.804 6.939 -0.387 1.00 92.44 102 SER A O 1
ATOM 789 N N . VAL A 1 103 ? 3.854 4.897 -1.348 1.00 91.31 103 VAL A N 1
ATOM 790 C CA . VAL A 1 103 ? 4.783 5.197 -2.443 1.00 91.31 103 VAL A CA 1
ATOM 791 C C . VAL A 1 103 ? 3.978 5.158 -3.737 1.00 91.31 103 VAL A C 1
ATOM 793 O O . VAL A 1 103 ? 3.489 4.111 -4.140 1.00 91.31 103 VAL A O 1
ATOM 796 N N . SER A 1 104 ? 3.772 6.309 -4.366 1.00 88.25 104 SER A N 1
ATOM 797 C CA . SER A 1 104 ? 2.860 6.475 -5.509 1.00 88.25 104 SER A CA 1
ATOM 798 C C . SER A 1 104 ? 3.516 7.265 -6.640 1.00 88.25 104 SER A C 1
ATOM 800 O O . SER A 1 104 ? 4.657 7.708 -6.503 1.00 88.25 104 SER A O 1
ATOM 802 N N . ASN A 1 105 ? 2.804 7.454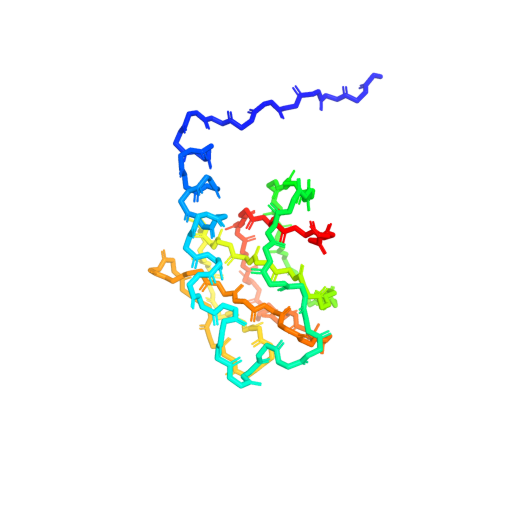 -7.759 1.00 83.12 105 ASN A N 1
ATOM 803 C CA . ASN A 1 105 ? 3.319 8.144 -8.951 1.00 83.12 105 ASN A CA 1
ATOM 804 C C . ASN A 1 105 ? 4.678 7.578 -9.401 1.00 83.12 105 ASN A C 1
ATOM 806 O O . ASN A 1 105 ? 5.593 8.332 -9.737 1.00 83.12 105 ASN A O 1
ATOM 810 N N . ILE A 1 106 ? 4.805 6.251 -9.341 1.00 83.31 106 ILE A N 1
ATOM 811 C CA . ILE A 1 106 ? 6.017 5.529 -9.718 1.00 83.31 106 ILE A CA 1
ATOM 812 C C . ILE A 1 106 ? 6.248 5.721 -11.222 1.00 83.31 106 ILE A C 1
ATOM 814 O O . ILE A 1 106 ? 5.379 5.382 -12.029 1.00 83.31 106 ILE A O 1
ATOM 818 N N . MET A 1 107 ? 7.410 6.276 -11.576 1.00 73.19 107 MET A N 1
ATOM 819 C CA . MET A 1 107 ? 7.885 6.461 -12.955 1.00 73.19 107 MET A CA 1
ATOM 820 C C . MET A 1 107 ? 9.184 5.708 -13.203 1.00 73.19 107 MET A C 1
ATOM 822 O O . MET A 1 107 ? 10.093 5.797 -12.338 1.00 73.19 107 MET A O 1
#

Organism: NCBI:txid73230

pLDDT: mean 87.78, std 11.2, range [35.75, 97.56]